Protein AF-A0A2A2HEW1-F1 (afdb_monomer_lite)

Organism: NCBI:txid1077256

Radius of gyration: 13.49 Å; chains: 1; bounding box: 33×31×33 Å

pLDDT: mean 90.62, std 12.01, range [46.0, 97.62]

Secondary structure (DSSP, 8-state):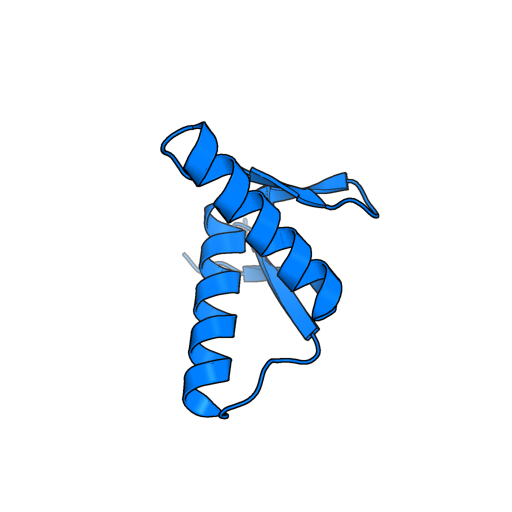
--EEEEEEEEEEHHHHHHHHHHHHHHHHHHSS--SEEE-TTT--EEEHHHHHHHHHHHHHHHHHHSS--SEEEEEEEEE---

InterPro domains:
  IPR018975 Pseudomurein-binding repeat [PF09373] (9-37)
  IPR018975 Pseudomurein-binding repeat [PF09373] (43-74)

Foldseek 3Di:
DDWDWDFQDKDFPVQLVVVVVVQVVCCVVPVDGDQWDARDPPRRTGGPVQVVVQVVVQVVVCVVPVDGDRMTTTIDTDDPPD

Structure (mmCIF, N/CA/C/O backbone):
data_AF-A0A2A2HEW1-F1
#
_entry.id   AF-A0A2A2HEW1-F1
#
loop_
_atom_site.group_PDB
_atom_site.id
_atom_site.type_symbol
_atom_site.label_atom_id
_atom_site.label_alt_id
_atom_site.label_comp_id
_atom_site.label_asym_id
_atom_site.label_entity_id
_atom_site.label_seq_id
_atom_site.pdbx_PDB_ins_code
_atom_site.Cartn_x
_atom_site.Cartn_y
_atom_site.Cartn_z
_atom_site.occupancy
_atom_site.B_iso_or_equiv
_atom_site.auth_seq_id
_atom_site.auth_comp_id
_atom_site.auth_asym_id
_atom_site.auth_atom_id
_atom_site.pdbx_PDB_model_num
ATOM 1 N N . MET A 1 1 ? -23.928 8.217 -8.431 1.00 51.09 1 MET A N 1
ATOM 2 C CA . MET A 1 1 ? -22.910 9.202 -7.995 1.00 51.09 1 MET A CA 1
ATOM 3 C C . MET A 1 1 ? -21.624 8.952 -8.773 1.00 51.09 1 MET A C 1
ATOM 5 O O . MET A 1 1 ? -21.170 7.816 -8.790 1.00 51.09 1 MET A O 1
ATOM 9 N N . LYS A 1 2 ? -21.070 9.955 -9.470 1.00 52.75 2 LYS A N 1
ATOM 10 C CA . LYS A 1 2 ? -19.762 9.825 -10.138 1.00 52.75 2 LYS A CA 1
ATOM 11 C C . LYS A 1 2 ? -18.673 10.183 -9.123 1.00 52.75 2 LYS A C 1
ATOM 13 O O . LYS A 1 2 ? -18.554 11.345 -8.748 1.00 52.75 2 LYS A O 1
ATOM 18 N N . TYR A 1 3 ? -17.911 9.198 -8.659 1.00 60.91 3 TYR A N 1
ATOM 19 C CA . TYR A 1 3 ? -16.722 9.450 -7.845 1.00 60.91 3 TYR A CA 1
ATOM 20 C C . TYR A 1 3 ? -15.578 9.866 -8.766 1.00 60.91 3 TYR A C 1
ATOM 22 O O . TYR A 1 3 ? -15.303 9.177 -9.751 1.00 60.91 3 TYR A O 1
ATOM 30 N N . LYS A 1 4 ? -14.907 10.980 -8.460 1.00 75.38 4 LYS A N 1
ATOM 31 C CA . LYS A 1 4 ? -13.632 11.306 -9.107 1.00 75.38 4 LYS A CA 1
ATOM 32 C C . LYS A 1 4 ? -12.521 10.659 -8.285 1.00 75.38 4 LYS A C 1
ATOM 34 O O . LYS A 1 4 ? -12.428 10.892 -7.079 1.00 75.38 4 LYS A O 1
ATOM 39 N N . LYS A 1 5 ? -11.713 9.816 -8.934 1.00 83.31 5 LYS A N 1
ATOM 40 C CA . LYS A 1 5 ? -10.461 9.319 -8.358 1.00 83.31 5 LYS A CA 1
ATOM 41 C C . LYS A 1 5 ? -9.416 10.417 -8.510 1.00 83.31 5 LYS A C 1
ATOM 43 O O . LYS A 1 5 ? -9.187 10.883 -9.623 1.00 83.31 5 LYS A O 1
ATOM 48 N N . GLN A 1 6 ? -8.813 10.827 -7.405 1.00 90.88 6 GLN A N 1
ATOM 49 C CA . GLN A 1 6 ? -7.656 11.714 -7.404 1.00 90.88 6 GLN A CA 1
ATOM 50 C C . GLN A 1 6 ? -6.436 10.917 -6.9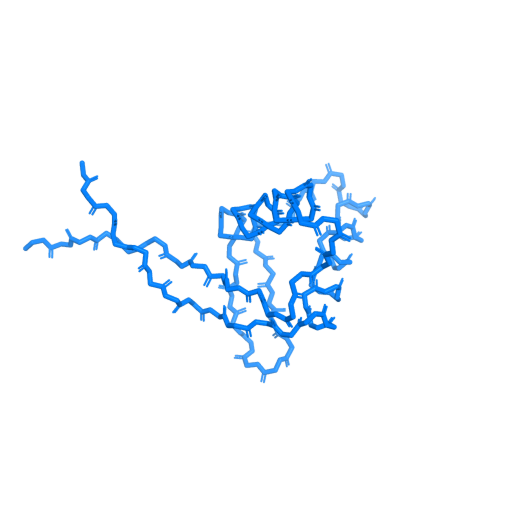54 1.00 90.88 6 GLN A C 1
ATOM 52 O O . GLN A 1 6 ? -6.551 10.064 -6.075 1.00 90.88 6 GLN A O 1
ATOM 57 N N . ILE A 1 7 ? -5.278 11.177 -7.565 1.00 93.25 7 ILE A N 1
ATOM 58 C CA . ILE A 1 7 ? -4.009 10.623 -7.090 1.00 93.25 7 ILE A CA 1
ATOM 59 C C . ILE A 1 7 ? -3.763 11.175 -5.690 1.00 93.25 7 ILE A C 1
ATOM 61 O O . ILE A 1 7 ? -3.665 12.388 -5.509 1.00 93.25 7 ILE A O 1
ATOM 65 N N . LYS A 1 8 ? -3.689 10.274 -4.714 1.00 94.69 8 LYS A N 1
ATOM 66 C CA . LYS A 1 8 ? -3.355 10.604 -3.333 1.00 94.69 8 LYS A CA 1
ATOM 67 C C . LYS A 1 8 ? -1.860 10.476 -3.090 1.00 94.69 8 LYS A C 1
ATOM 69 O O . LYS A 1 8 ? -1.265 11.345 -2.466 1.00 94.69 8 LYS A O 1
ATOM 74 N N . LYS A 1 9 ? -1.262 9.383 -3.572 1.00 95.00 9 LYS A N 1
ATOM 75 C CA . LYS A 1 9 ? 0.158 9.091 -3.373 1.00 95.00 9 LYS A CA 1
ATOM 76 C C . LYS A 1 9 ? 0.703 8.224 -4.499 1.00 95.00 9 LYS A C 1
ATOM 78 O O . LYS A 1 9 ? 0.024 7.306 -4.952 1.00 95.00 9 LYS A O 1
ATOM 83 N N . GLU A 1 10 ? 1.938 8.490 -4.901 1.00 95.88 10 GLU A N 1
ATOM 84 C CA . GLU A 1 10 ? 2.741 7.573 -5.708 1.00 95.88 10 GLU A CA 1
ATOM 85 C C . GLU A 1 10 ? 3.796 6.936 -4.808 1.00 95.88 10 GLU A C 1
ATOM 87 O O . GLU A 1 10 ? 4.452 7.635 -4.039 1.00 95.88 10 GLU A O 1
ATOM 92 N N . LEU A 1 11 ? 3.930 5.617 -4.892 1.00 94.69 11 LEU A N 1
ATOM 93 C CA . LEU A 1 11 ? 4.932 4.843 -4.173 1.00 94.69 11 LEU A CA 1
ATOM 94 C C . LEU A 1 11 ? 5.830 4.135 -5.183 1.00 94.69 11 LEU A C 1
ATOM 96 O O . LEU A 1 11 ? 5.354 3.534 -6.148 1.00 94.69 11 LEU A O 1
ATOM 100 N N . THR A 1 12 ? 7.131 4.155 -4.937 1.00 94.56 12 THR A N 1
ATOM 101 C CA . THR A 1 12 ? 8.074 3.224 -5.559 1.00 94.56 12 THR A CA 1
ATOM 102 C C . THR A 1 12 ? 7.751 1.788 -5.144 1.00 94.56 12 THR A C 1
ATOM 104 O O . THR A 1 12 ? 7.115 1.545 -4.114 1.00 94.56 12 THR A O 1
ATOM 107 N N . LYS A 1 13 ? 8.250 0.805 -5.903 1.00 92.31 13 LYS A N 1
ATOM 108 C CA . LYS A 1 13 ? 8.176 -0.618 -5.527 1.00 92.31 13 LYS A CA 1
ATOM 109 C C . LYS A 1 13 ? 8.614 -0.874 -4.074 1.00 92.31 13 LYS A C 1
ATOM 111 O O . LYS A 1 13 ? 7.945 -1.607 -3.341 1.00 92.31 13 LYS A O 1
ATOM 116 N N . THR A 1 14 ? 9.710 -0.249 -3.638 1.00 92.31 14 THR A N 1
ATOM 117 C CA . THR A 1 14 ? 10.252 -0.411 -2.279 1.00 92.31 14 THR A CA 1
ATOM 118 C C . THR A 1 14 ? 9.321 0.173 -1.221 1.00 92.31 14 THR A C 1
ATOM 120 O O . THR A 1 14 ? 9.017 -0.502 -0.237 1.00 92.31 14 THR A O 1
ATOM 123 N N . GLU A 1 15 ? 8.828 1.396 -1.425 1.00 93.75 15 GLU A N 1
ATOM 124 C CA . GLU A 1 15 ? 7.894 2.040 -0.494 1.00 93.75 15 GLU A CA 1
ATOM 125 C C . GLU A 1 15 ? 6.579 1.265 -0.404 1.00 93.75 15 GLU A C 1
ATOM 127 O O . GLU A 1 15 ? 6.064 1.045 0.691 1.00 93.75 15 GLU A O 1
ATOM 132 N N . TYR A 1 16 ? 6.071 0.776 -1.537 1.00 95.00 16 TYR A N 1
ATOM 133 C CA . TYR A 1 16 ? 4.882 -0.067 -1.576 1.00 95.00 16 TYR A CA 1
ATOM 134 C C . TYR A 1 16 ? 5.090 -1.393 -0.828 1.00 95.00 16 TYR A C 1
ATOM 136 O O . TYR A 1 16 ? 4.248 -1.802 -0.031 1.00 95.00 16 TYR A O 1
ATOM 144 N N . SER A 1 17 ? 6.244 -2.039 -1.001 1.00 93.81 17 SER A N 1
ATOM 145 C CA . SER A 1 17 ? 6.574 -3.284 -0.293 1.00 93.81 17 SER A CA 1
ATOM 146 C C . SER A 1 17 ? 6.625 -3.081 1.224 1.00 93.81 17 SER A C 1
ATOM 148 O O . SER A 1 17 ? 6.070 -3.871 1.991 1.00 93.81 17 SER A O 1
ATOM 150 N N . GLN A 1 18 ? 7.243 -1.987 1.678 1.00 93.94 18 GLN A N 1
ATOM 151 C CA . GLN A 1 18 ? 7.267 -1.617 3.095 1.00 93.94 18 GLN A CA 1
ATOM 152 C C . GLN A 1 18 ? 5.870 -1.270 3.617 1.00 93.94 18 GLN A C 1
ATOM 154 O O . GLN A 1 18 ? 5.514 -1.641 4.737 1.00 93.94 18 GLN A O 1
ATOM 159 N N . PHE A 1 19 ? 5.072 -0.581 2.805 1.00 94.94 19 PHE A N 1
ATOM 160 C CA . PHE A 1 19 ? 3.691 -0.243 3.109 1.00 94.94 19 PHE A CA 1
ATOM 161 C C . PHE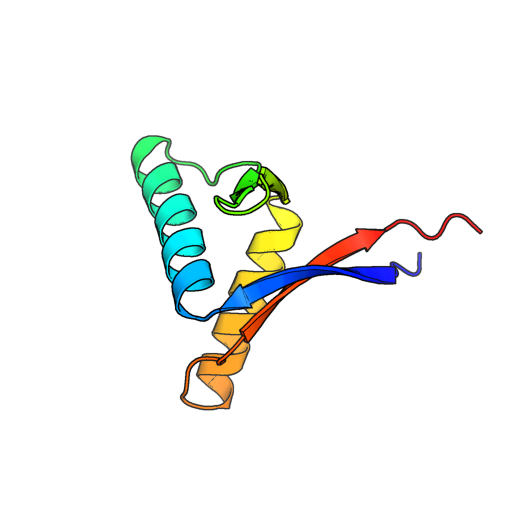 A 1 19 ? 2.845 -1.506 3.339 1.00 94.94 19 PHE A C 1
ATOM 163 O O . PHE A 1 19 ? 2.218 -1.641 4.391 1.00 94.94 19 PHE A O 1
ATOM 170 N N . VAL A 1 20 ? 2.886 -2.473 2.417 1.00 95.44 20 VAL A N 1
ATOM 171 C CA . VAL A 1 20 ? 2.152 -3.745 2.541 1.00 95.44 20 VAL A CA 1
ATOM 172 C C . VAL A 1 20 ? 2.650 -4.552 3.736 1.00 95.44 20 VAL A C 1
ATOM 174 O O . VAL A 1 20 ? 1.844 -5.096 4.492 1.00 95.44 20 VAL A O 1
ATOM 177 N N . LYS A 1 21 ? 3.967 -4.580 3.976 1.00 95.94 21 LYS A N 1
ATOM 178 C CA . LYS A 1 21 ? 4.537 -5.245 5.152 1.00 95.94 21 LYS A CA 1
ATOM 179 C C . LYS A 1 21 ? 3.961 -4.687 6.457 1.00 95.94 21 LYS A C 1
ATOM 181 O O . LYS A 1 21 ? 3.543 -5.469 7.302 1.00 95.94 21 LYS A O 1
ATOM 186 N N . LYS A 1 22 ? 3.848 -3.360 6.598 1.00 95.31 22 LYS A N 1
ATOM 187 C CA . LYS A 1 22 ? 3.227 -2.729 7.781 1.00 95.31 22 LYS A CA 1
ATOM 188 C C . LYS A 1 22 ? 1.776 -3.158 7.977 1.00 95.31 22 LYS A C 1
ATOM 190 O O . LYS A 1 22 ? 1.363 -3.409 9.105 1.00 95.31 22 LYS A O 1
ATOM 195 N N . VAL A 1 23 ? 1.010 -3.252 6.890 1.00 96.38 23 VAL A N 1
ATOM 196 C CA . VAL A 1 23 ? -0.381 -3.725 6.928 1.00 96.38 23 VAL A CA 1
ATOM 197 C C . VAL A 1 23 ? -0.451 -5.170 7.433 1.00 96.38 23 VAL A C 1
ATOM 199 O O . VAL A 1 23 ? -1.248 -5.473 8.322 1.00 96.38 23 VAL A O 1
ATOM 202 N N . ILE A 1 24 ? 0.408 -6.050 6.910 1.00 96.88 24 ILE A N 1
ATOM 203 C CA . ILE A 1 24 ? 0.477 -7.463 7.308 1.00 96.88 24 ILE A CA 1
ATOM 204 C C . ILE A 1 24 ? 0.914 -7.605 8.768 1.00 96.88 24 ILE A C 1
ATOM 206 O O . ILE A 1 24 ? 0.286 -8.349 9.521 1.00 96.88 24 ILE A O 1
ATOM 210 N N . ASP A 1 25 ? 1.961 -6.891 9.178 1.00 97.19 25 ASP A N 1
ATOM 211 C CA . ASP A 1 25 ? 2.488 -6.940 10.542 1.00 97.19 25 ASP A CA 1
ATOM 212 C C . ASP A 1 25 ? 1.446 -6.433 11.550 1.00 97.19 25 ASP A C 1
ATOM 214 O O . ASP A 1 25 ? 1.215 -7.080 12.574 1.00 97.19 25 ASP A O 1
ATOM 218 N N . TYR A 1 26 ? 0.726 -5.352 11.224 1.00 97.00 26 TYR A N 1
ATOM 219 C CA . TYR A 1 26 ? -0.395 -4.876 12.035 1.00 97.00 26 TYR A CA 1
ATOM 220 C C . TYR A 1 26 ? -1.495 -5.937 12.152 1.00 97.00 26 TYR A C 1
ATOM 222 O O . TYR A 1 26 ? -1.972 -6.208 13.256 1.00 97.00 26 TYR A O 1
ATOM 230 N N . ASN A 1 27 ? -1.885 -6.566 11.038 1.00 96.94 27 ASN A N 1
ATOM 231 C CA . ASN A 1 27 ? -2.920 -7.597 11.037 1.00 96.94 27 ASN A CA 1
ATOM 232 C C . ASN A 1 27 ? -2.521 -8.819 11.875 1.00 96.94 27 ASN A C 1
ATOM 234 O O . ASN A 1 27 ? -3.334 -9.326 12.642 1.00 96.94 27 ASN A O 1
ATOM 238 N N . ARG A 1 28 ? -1.258 -9.254 11.790 1.00 97.56 28 ARG A N 1
ATOM 239 C CA . ARG A 1 28 ? -0.724 -10.351 12.612 1.00 97.56 28 ARG A CA 1
ATOM 240 C C . ARG A 1 28 ? -0.784 -10.044 14.108 1.00 97.56 28 ARG A C 1
ATOM 242 O O . ARG A 1 28 ? -1.079 -10.941 14.886 1.00 97.56 28 ARG A O 1
ATOM 249 N N . GLN A 1 29 ? -0.519 -8.799 14.503 1.00 97.50 29 GLN A N 1
ATOM 250 C CA . GLN A 1 29 ? -0.520 -8.387 15.910 1.00 97.50 29 GLN A CA 1
ATOM 251 C C . GLN A 1 29 ? -1.929 -8.152 16.472 1.00 97.50 29 GLN A C 1
ATOM 253 O O . GLN A 1 29 ? -2.170 -8.419 17.644 1.00 97.50 29 GLN A O 1
ATOM 258 N N . ASN A 1 30 ? -2.856 -7.643 15.655 1.00 97.31 30 ASN A N 1
ATOM 259 C CA . ASN A 1 30 ? -4.160 -7.156 16.123 1.00 97.31 30 ASN A CA 1
ATOM 260 C C . ASN A 1 30 ? -5.346 -8.039 15.697 1.00 97.31 30 ASN A C 1
ATOM 262 O O . ASN A 1 30 ? -6.475 -7.772 16.104 1.00 97.31 30 ASN A O 1
ATOM 266 N N . GLY A 1 31 ? -5.125 -9.038 14.836 1.00 97.31 31 GLY A N 1
ATOM 267 C CA . GLY A 1 31 ? -6.177 -9.891 14.269 1.00 97.31 31 GLY A CA 1
ATOM 268 C C . GLY A 1 31 ? -7.122 -9.170 13.300 1.00 97.31 31 GLY A C 1
ATOM 269 O O . GLY A 1 31 ? -8.161 -9.714 12.930 1.00 97.31 31 GLY A O 1
ATOM 270 N N . LYS A 1 32 ? -6.796 -7.932 12.911 1.00 96.44 32 LYS A N 1
ATOM 271 C CA . LYS A 1 32 ? -7.578 -7.118 11.977 1.00 96.44 32 LYS A CA 1
ATOM 272 C C . LYS A 1 32 ? -6.689 -6.179 11.175 1.00 96.44 32 LYS A C 1
ATOM 274 O O . LYS A 1 32 ? -5.664 -5.702 11.658 1.00 96.44 32 LYS A O 1
ATOM 279 N N . MET A 1 33 ? -7.145 -5.842 9.974 1.00 96.31 33 MET A N 1
ATOM 280 C CA . MET A 1 33 ? -6.503 -4.847 9.115 1.00 96.31 33 MET A CA 1
ATOM 281 C C . MET A 1 33 ? -6.592 -3.437 9.734 1.00 96.31 33 MET A C 1
ATOM 283 O O . MET A 1 33 ? -7.626 -3.107 10.321 1.00 96.31 33 MET A O 1
ATOM 287 N N . PRO A 1 34 ? -5.561 -2.590 9.581 1.00 96.94 34 PRO A N 1
ATOM 288 C CA . PRO A 1 34 ? -5.554 -1.231 10.119 1.00 96.94 34 PRO A CA 1
ATOM 289 C C . PRO A 1 34 ? -6.547 -0.327 9.379 1.00 96.94 34 PRO A C 1
ATOM 291 O O . PRO A 1 34 ? -6.644 -0.374 8.157 1.00 96.94 34 PRO A O 1
ATOM 294 N N . GLU A 1 35 ? -7.255 0.556 10.081 1.00 97.62 35 GLU A N 1
ATOM 295 C CA . GLU A 1 35 ? -8.199 1.490 9.434 1.00 97.62 35 GLU A CA 1
ATOM 296 C C . GLU A 1 35 ? -7.497 2.511 8.525 1.00 97.62 35 GLU A C 1
ATOM 298 O O . GLU A 1 35 ? -8.079 3.018 7.563 1.00 97.62 35 GLU A O 1
ATOM 303 N N . TYR A 1 36 ? -6.226 2.795 8.807 1.00 96.50 36 TYR A N 1
ATOM 304 C CA . TYR A 1 36 ? -5.353 3.595 7.963 1.00 96.50 36 TYR A CA 1
ATOM 305 C C . TYR A 1 36 ? -3.882 3.271 8.235 1.00 96.50 36 TYR A C 1
ATOM 307 O O . TYR A 1 36 ? -3.531 2.761 9.298 1.00 96.50 36 TYR A O 1
ATOM 315 N N . ILE A 1 37 ? -3.018 3.634 7.293 1.00 95.44 37 ILE A N 1
ATOM 316 C CA . ILE A 1 37 ? -1.560 3.624 7.425 1.00 95.44 37 ILE A CA 1
ATOM 317 C C . ILE A 1 37 ? -1.035 5.033 7.153 1.00 95.44 37 ILE A C 1
ATOM 319 O O . ILE A 1 37 ? -1.582 5.754 6.322 1.00 95.44 37 ILE A O 1
ATOM 323 N N . ILE A 1 38 ? 0.022 5.421 7.863 1.00 93.62 38 ILE A N 1
ATOM 324 C CA . ILE A 1 38 ? 0.741 6.680 7.652 1.00 93.62 38 ILE A CA 1
ATOM 325 C C . ILE A 1 38 ? 2.038 6.374 6.889 1.00 93.62 38 ILE A C 1
ATOM 327 O O . ILE A 1 38 ? 2.805 5.487 7.288 1.00 93.62 38 ILE A O 1
ATOM 331 N N . THR A 1 39 ? 2.265 7.067 5.774 1.00 88.81 39 THR A N 1
ATOM 332 C CA . THR A 1 39 ? 3.519 7.006 5.004 1.00 88.81 39 THR A CA 1
ATOM 333 C C . THR A 1 39 ? 4.660 7.677 5.773 1.00 88.81 39 THR A C 1
ATOM 335 O O . THR A 1 39 ? 4.440 8.573 6.580 1.00 88.81 39 THR A O 1
ATOM 338 N N . GLN A 1 40 ? 5.893 7.205 5.582 1.00 81.69 40 GLN A N 1
ATOM 339 C CA . GLN A 1 40 ? 7.042 7.673 6.374 1.00 81.69 40 GLN A CA 1
ATOM 340 C C . GLN A 1 40 ? 7.620 9.009 5.911 1.00 81.69 40 GLN A C 1
ATOM 342 O O . GLN A 1 40 ? 8.256 9.694 6.703 1.00 81.69 40 GLN A O 1
ATOM 347 N N . ASP A 1 41 ? 7.440 9.347 4.644 1.00 85.25 41 ASP A N 1
ATOM 348 C CA . ASP A 1 41 ? 8.095 10.468 3.984 1.00 85.25 41 ASP A CA 1
ATOM 349 C C . ASP A 1 41 ? 7.342 11.789 4.179 1.00 85.25 41 ASP A C 1
ATOM 351 O O . ASP A 1 41 ? 7.961 12.818 4.434 1.00 85.25 41 ASP A O 1
ATOM 355 N N . ASP A 1 42 ? 6.010 11.765 4.118 1.00 89.69 42 ASP A N 1
ATOM 356 C CA . ASP A 1 42 ? 5.169 12.968 4.195 1.00 89.69 42 ASP A CA 1
ATOM 357 C C . ASP A 1 42 ? 4.014 12.867 5.204 1.00 89.69 42 ASP A C 1
ATOM 359 O O . ASP A 1 42 ? 3.162 13.751 5.268 1.00 89.69 42 ASP A O 1
ATOM 363 N N . ASN A 1 43 ? 3.976 11.803 6.012 1.00 90.81 43 ASN A N 1
ATOM 364 C CA . ASN A 1 43 ? 2.893 11.517 6.957 1.00 90.81 43 ASN A CA 1
ATOM 365 C C . ASN A 1 43 ? 1.489 11.469 6.314 1.00 90.81 43 ASN A C 1
ATOM 367 O O . ASN A 1 43 ? 0.478 11.682 6.993 1.00 90.81 43 ASN A O 1
ATOM 371 N N . THR A 1 44 ? 1.394 11.157 5.019 1.00 93.88 44 THR A N 1
ATOM 372 C CA . THR A 1 44 ? 0.113 10.993 4.332 1.00 93.88 44 THR A CA 1
ATOM 373 C C . THR A 1 44 ? -0.670 9.824 4.922 1.00 93.88 44 THR A C 1
ATOM 375 O O . THR A 1 44 ? -0.211 8.681 4.999 1.00 93.88 44 THR A O 1
ATOM 378 N N . LYS A 1 45 ? -1.911 10.114 5.324 1.00 95.56 45 LYS A N 1
ATOM 379 C CA . LYS A 1 45 ? -2.848 9.129 5.861 1.00 95.56 45 LYS A CA 1
ATOM 380 C C . LYS A 1 45 ? -3.581 8.421 4.726 1.00 95.56 45 LYS A C 1
ATOM 382 O O . LYS A 1 45 ? -4.414 9.028 4.054 1.00 95.56 45 LYS A O 1
ATOM 387 N N . ILE A 1 46 ? -3.308 7.133 4.551 1.00 96.00 46 ILE A N 1
ATOM 388 C CA . ILE A 1 46 ? -3.953 6.272 3.557 1.00 96.00 46 ILE A CA 1
ATOM 389 C C . ILE A 1 46 ? -4.959 5.371 4.267 1.00 96.00 46 ILE A C 1
ATOM 391 O O . ILE A 1 46 ? -4.585 4.561 5.115 1.00 96.00 46 ILE A O 1
ATOM 395 N N . TYR A 1 47 ? -6.235 5.509 3.929 1.00 96.62 47 TYR A N 1
ATOM 396 C CA . TYR A 1 47 ? -7.329 4.761 4.537 1.00 96.62 47 TYR A CA 1
ATOM 397 C C . TYR A 1 47 ? -7.459 3.355 3.953 1.00 96.62 47 TYR A C 1
ATOM 399 O O . TYR A 1 47 ? -7.016 3.069 2.841 1.00 96.62 47 TYR A O 1
ATOM 407 N N . LYS A 1 48 ? -8.116 2.473 4.709 1.00 96.12 48 LYS A N 1
ATOM 408 C CA . LYS A 1 48 ? -8.332 1.067 4.353 1.00 96.12 48 LYS A CA 1
ATOM 409 C C . LYS A 1 48 ? -8.893 0.833 2.965 1.00 96.12 48 LYS A C 1
ATOM 411 O O . LYS A 1 48 ? -8.344 0.040 2.213 1.00 96.12 48 LYS A O 1
ATOM 416 N N . ASN A 1 49 ? -9.946 1.546 2.601 1.00 95.06 49 ASN A N 1
ATOM 417 C CA . ASN A 1 49 ? -10.528 1.459 1.265 1.00 95.06 49 ASN A CA 1
ATOM 418 C C . ASN A 1 49 ? -9.549 1.872 0.150 1.00 95.06 49 ASN A C 1
ATOM 420 O O . ASN A 1 49 ? -9.611 1.322 -0.939 1.00 95.06 49 ASN A O 1
ATOM 424 N N . GLU A 1 50 ? -8.653 2.826 0.400 1.00 95.69 50 GLU A N 1
ATOM 425 C CA . GLU A 1 50 ? -7.697 3.319 -0.597 1.00 95.69 50 GLU A CA 1
ATOM 426 C C . GLU A 1 50 ? -6.547 2.332 -0.802 1.00 95.69 50 GLU A C 1
ATOM 428 O O . GLU A 1 50 ? -6.163 2.051 -1.938 1.00 95.69 50 GLU A O 1
ATOM 433 N N . TYR A 1 51 ? -6.003 1.784 0.289 1.00 95.75 51 TYR A N 1
ATOM 434 C CA . TYR A 1 51 ? -4.897 0.842 0.174 1.00 95.75 51 TYR A CA 1
ATOM 435 C C . TYR A 1 51 ? -5.337 -0.556 -0.249 1.00 95.75 51 TYR A C 1
ATOM 437 O O . TYR A 1 51 ? -4.558 -1.246 -0.899 1.00 95.75 51 TYR A O 1
ATOM 445 N N . VAL A 1 52 ? -6.554 -0.991 0.099 1.00 96.31 52 VAL A N 1
ATOM 446 C CA . VAL A 1 52 ? -7.096 -2.266 -0.394 1.00 96.31 52 VAL A CA 1
ATOM 447 C C . VAL A 1 52 ? -7.258 -2.189 -1.908 1.00 96.31 52 VAL A C 1
ATOM 449 O O . VAL A 1 52 ? -6.716 -3.045 -2.600 1.00 96.31 52 VAL A O 1
ATOM 452 N N . ASP A 1 53 ? -7.867 -1.112 -2.422 1.00 95.88 53 ASP A N 1
ATOM 453 C CA . ASP A 1 53 ? -7.972 -0.868 -3.866 1.00 95.88 53 ASP A CA 1
ATOM 454 C C . ASP A 1 53 ? -6.571 -0.878 -4.524 1.00 95.88 53 ASP A C 1
ATOM 456 O O . ASP A 1 53 ? -6.383 -1.447 -5.600 1.00 95.88 53 ASP A O 1
ATOM 460 N N . ALA A 1 54 ? -5.559 -0.264 -3.897 1.00 95.94 54 ALA A N 1
ATOM 461 C CA . ALA A 1 54 ? -4.189 -0.273 -4.418 1.00 95.94 54 ALA A CA 1
ATOM 462 C C . ALA A 1 54 ? -3.575 -1.684 -4.451 1.00 95.94 54 ALA A C 1
ATOM 464 O O . ALA A 1 54 ? -2.990 -2.062 -5.466 1.00 95.94 54 ALA A O 1
ATOM 465 N N . ILE A 1 55 ? -3.748 -2.474 -3.385 1.00 96.69 55 ILE A N 1
ATOM 466 C CA . ILE A 1 55 ? -3.253 -3.855 -3.306 1.00 96.69 55 ILE A CA 1
ATOM 467 C C . ILE A 1 55 ? -3.905 -4.738 -4.367 1.00 96.69 55 ILE A C 1
ATOM 469 O O . ILE A 1 55 ? -3.211 -5.483 -5.058 1.00 96.69 55 ILE A O 1
ATOM 473 N N . GLU A 1 56 ? -5.218 -4.625 -4.545 1.00 96.81 56 GLU A N 1
ATOM 474 C CA . GLU A 1 56 ? -5.948 -5.358 -5.579 1.00 96.81 56 GLU A CA 1
ATOM 475 C C . GLU A 1 56 ? -5.450 -5.009 -6.985 1.00 96.81 56 GLU A C 1
ATOM 477 O O . GLU A 1 56 ? -5.203 -5.907 -7.791 1.00 96.81 56 GLU A O 1
ATOM 482 N N . ASN A 1 57 ? -5.230 -3.721 -7.273 1.00 95.25 57 ASN A N 1
ATOM 483 C CA . ASN A 1 57 ? -4.711 -3.283 -8.571 1.00 95.25 57 ASN A CA 1
ATOM 484 C C . ASN A 1 57 ? -3.294 -3.807 -8.840 1.00 95.25 57 ASN A C 1
ATOM 486 O O . ASN A 1 57 ? -3.004 -4.221 -9.961 1.00 95.25 57 ASN A O 1
ATOM 490 N N . VAL A 1 58 ? -2.419 -3.817 -7.829 1.00 96.69 58 VAL A N 1
ATOM 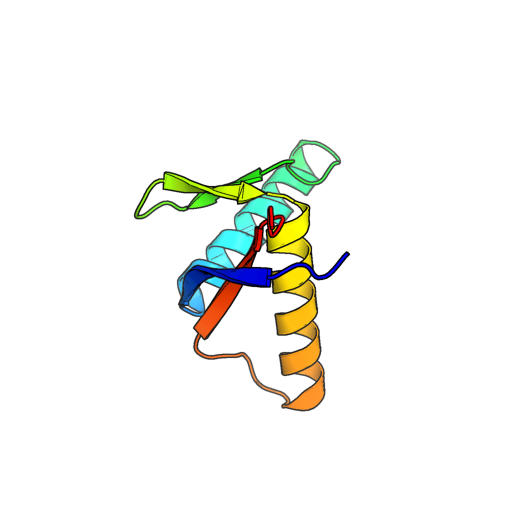491 C CA . VAL A 1 58 ? -1.062 -4.369 -7.968 1.00 96.69 58 VAL A CA 1
ATOM 492 C C . VAL A 1 58 ? -1.105 -5.877 -8.186 1.00 96.69 58 VAL A C 1
ATOM 494 O O . VAL A 1 58 ? -0.434 -6.374 -9.086 1.00 96.69 58 VAL A O 1
ATOM 497 N N . ASN A 1 59 ? -1.924 -6.605 -7.425 1.00 96.56 59 ASN A N 1
ATOM 498 C CA . ASN A 1 59 ? -2.079 -8.048 -7.605 1.00 96.56 59 ASN A CA 1
ATOM 499 C C . ASN A 1 59 ? -2.591 -8.378 -9.010 1.00 96.56 59 ASN A C 1
ATOM 501 O O . ASN A 1 59 ? -2.053 -9.265 -9.668 1.00 96.56 59 ASN A O 1
ATOM 505 N N . LYS A 1 60 ? -3.586 -7.630 -9.497 1.00 97.38 60 LYS A N 1
ATOM 506 C CA . LYS A 1 60 ? -4.092 -7.772 -10.863 1.00 97.38 60 LYS A CA 1
ATOM 507 C C . LYS A 1 60 ? -2.999 -7.509 -11.901 1.00 97.38 60 LYS A C 1
ATOM 509 O O . LYS A 1 60 ? -2.830 -8.310 -12.811 1.00 97.38 60 LYS A O 1
ATOM 514 N N . PHE A 1 61 ? -2.221 -6.440 -11.730 1.00 96.50 61 PHE A N 1
ATOM 515 C CA . PHE A 1 61 ? -1.104 -6.129 -12.620 1.00 96.50 61 PHE A CA 1
ATOM 516 C C . PHE A 1 61 ? -0.073 -7.265 -12.673 1.00 96.50 61 PHE A C 1
ATOM 518 O O . PHE A 1 61 ? 0.346 -7.644 -13.765 1.00 96.50 61 PHE A O 1
ATOM 525 N N . ILE A 1 62 ? 0.304 -7.823 -11.516 1.00 95.94 62 ILE A N 1
ATOM 526 C CA . ILE A 1 62 ? 1.257 -8.940 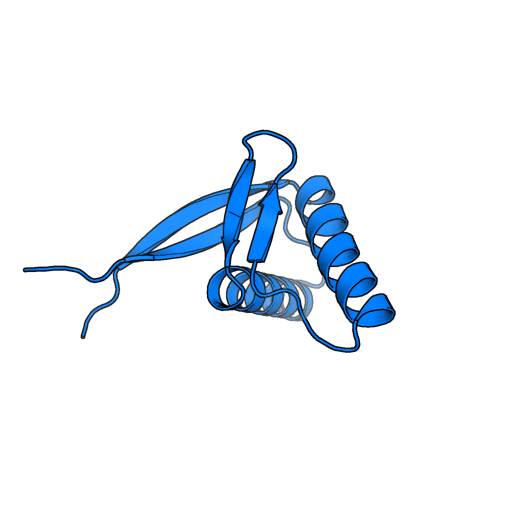-11.424 1.00 95.94 62 ILE A CA 1
ATOM 527 C C . ILE A 1 62 ? 0.719 -10.166 -12.164 1.00 95.94 62 ILE A C 1
ATOM 529 O O . ILE A 1 62 ? 1.440 -10.750 -12.965 1.00 95.94 62 ILE A O 1
ATOM 533 N N . LEU A 1 63 ? -0.551 -10.522 -11.945 1.00 97.00 63 LEU A N 1
ATOM 534 C CA . LEU A 1 63 ? -1.187 -11.660 -12.616 1.00 97.00 63 LEU A CA 1
ATOM 535 C C . LEU A 1 63 ? -1.253 -11.490 -14.141 1.00 97.00 63 LEU A C 1
ATOM 537 O O . LEU A 1 63 ? -1.128 -12.470 -14.867 1.00 97.00 63 LEU A O 1
ATOM 541 N N . GLU A 1 64 ? -1.456 -10.265 -14.630 1.00 97.50 64 GLU A N 1
ATOM 542 C CA . GLU A 1 64 ? -1.595 -9.978 -16.064 1.00 97.50 64 GLU A CA 1
ATOM 543 C C . GLU A 1 64 ? -0.255 -9.838 -16.799 1.00 97.50 64 GLU A C 1
ATOM 545 O O . GLU A 1 64 ? -0.198 -10.070 -18.005 1.00 97.50 64 GLU A O 1
ATOM 550 N N . ASN A 1 65 ? 0.812 -9.432 -16.104 1.00 96.12 65 ASN A N 1
ATOM 551 C CA . ASN A 1 65 ? 2.078 -9.043 -16.738 1.00 96.12 65 ASN A CA 1
ATOM 552 C C . ASN A 1 65 ? 3.281 -9.894 -16.307 1.00 96.12 65 ASN A C 1
ATOM 554 O O . ASN A 1 65 ? 4.377 -9.655 -16.811 1.00 96.12 65 ASN A O 1
ATOM 558 N N . ASP A 1 66 ? 3.101 -10.818 -15.357 1.00 94.44 66 ASP A N 1
ATOM 559 C CA . ASP A 1 66 ? 4.158 -11.654 -14.761 1.00 94.44 66 ASP A CA 1
ATOM 560 C C . ASP A 1 66 ? 5.364 -10.840 -14.240 1.00 94.44 66 ASP A C 1
ATOM 562 O O . ASP A 1 66 ? 6.518 -11.265 -14.244 1.00 94.44 66 ASP A O 1
ATOM 566 N N . ARG A 1 67 ? 5.100 -9.598 -13.814 1.00 92.38 67 ARG A N 1
ATOM 567 C CA . ARG A 1 67 ? 6.094 -8.680 -13.249 1.00 92.38 67 ARG A CA 1
ATOM 568 C C . ARG A 1 67 ? 5.452 -7.706 -12.275 1.00 92.38 67 ARG A C 1
ATOM 570 O O . ARG A 1 67 ? 4.273 -7.375 -12.376 1.00 92.38 67 ARG A O 1
ATOM 577 N N . GLU A 1 68 ? 6.259 -7.178 -11.366 1.00 91.31 68 GLU A N 1
ATOM 578 C CA . GLU A 1 68 ? 5.823 -6.118 -10.459 1.00 91.31 68 GLU A CA 1
ATOM 579 C C . GLU A 1 68 ? 5.770 -4.744 -11.153 1.00 91.31 68 GLU A C 1
ATOM 581 O O . GLU A 1 68 ? 6.576 -4.468 -12.052 1.00 91.31 68 GLU A O 1
ATOM 586 N N . PRO A 1 69 ? 4.849 -3.853 -10.741 1.00 93.06 69 PRO A N 1
ATOM 587 C CA . PRO A 1 69 ? 4.832 -2.480 -11.222 1.00 93.06 69 PRO A CA 1
ATOM 588 C C . PRO A 1 69 ? 6.015 -1.686 -10.645 1.00 93.06 69 PRO A C 1
ATOM 590 O O . PRO A 1 69 ? 6.366 -1.821 -9.474 1.00 93.06 69 PRO A O 1
ATOM 593 N N . GLU A 1 70 ? 6.614 -0.812 -11.455 1.00 92.88 70 GLU A N 1
ATOM 594 C CA . GLU A 1 70 ? 7.714 0.060 -11.005 1.00 92.88 70 GLU A CA 1
ATOM 595 C C . GLU A 1 70 ? 7.234 1.145 -10.032 1.00 92.88 70 GLU A C 1
ATOM 597 O O . GLU A 1 70 ? 7.956 1.550 -9.116 1.00 92.88 70 GLU A O 1
ATOM 602 N N . LYS A 1 71 ? 5.990 1.594 -10.228 1.00 94.94 71 LYS A N 1
ATOM 603 C CA . LYS A 1 71 ? 5.303 2.581 -9.401 1.00 94.94 71 LYS A CA 1
ATOM 604 C C . LYS A 1 71 ? 3.885 2.125 -9.102 1.00 94.94 71 LYS A C 1
ATOM 606 O O . LYS A 1 71 ? 3.198 1.593 -9.972 1.00 94.94 71 LYS A O 1
ATOM 611 N N . VAL A 1 72 ? 3.433 2.402 -7.888 1.00 95.69 72 VAL A N 1
ATOM 612 C CA . VAL A 1 72 ? 2.071 2.135 -7.433 1.00 95.69 72 VAL A CA 1
ATOM 613 C C . VAL A 1 72 ? 1.39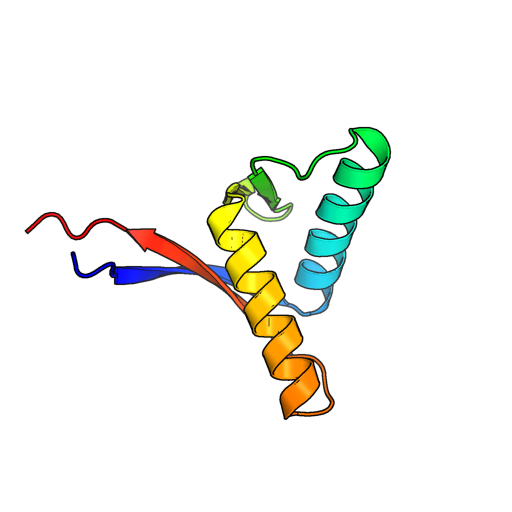3 3.454 -7.107 1.00 95.69 72 VAL A C 1
ATOM 615 O O . VAL A 1 72 ? 1.905 4.249 -6.323 1.00 95.69 72 VAL A O 1
ATOM 618 N N . VAL A 1 73 ? 0.225 3.679 -7.704 1.00 95.75 73 VAL A N 1
ATOM 619 C CA . VAL A 1 73 ? -0.579 4.879 -7.468 1.00 95.75 73 VAL A CA 1
ATOM 620 C C . VAL A 1 73 ? -1.734 4.531 -6.540 1.00 95.75 73 VAL A C 1
ATOM 622 O O . VAL A 1 73 ? -2.547 3.655 -6.838 1.00 95.75 73 VAL A O 1
ATOM 625 N N . ILE A 1 74 ? -1.819 5.241 -5.421 1.00 95.31 74 ILE A N 1
ATOM 626 C CA . ILE A 1 74 ? -2.921 5.158 -4.468 1.00 95.31 74 ILE A CA 1
ATOM 627 C C . ILE A 1 74 ? -3.867 6.317 -4.747 1.00 95.31 74 ILE A C 1
ATOM 629 O O . ILE A 1 74 ? -3.448 7.474 -4.827 1.00 95.31 74 ILE A O 1
ATOM 633 N N . TYR A 1 75 ? -5.152 6.003 -4.885 1.00 94.56 75 TYR A N 1
ATOM 634 C CA . TYR A 1 75 ? -6.187 6.977 -5.210 1.00 94.56 75 TYR A CA 1
ATOM 635 C C . TYR A 1 75 ? -7.079 7.251 -4.003 1.00 94.56 75 TYR A C 1
ATOM 637 O O . TYR A 1 75 ? -7.486 6.322 -3.310 1.00 94.56 75 TYR A O 1
ATOM 645 N N . GLU A 1 76 ? -7.459 8.512 -3.813 1.00 92.69 76 GLU A N 1
ATOM 646 C CA . GLU A 1 76 ? -8.563 8.885 -2.929 1.00 92.69 76 GLU A CA 1
ATOM 647 C C . GLU A 1 76 ? -9.862 9.050 -3.723 1.00 92.69 76 GLU A C 1
ATOM 649 O O . GLU A 1 76 ? -9.874 9.496 -4.878 1.00 92.69 76 GLU A O 1
ATOM 654 N N . LYS A 1 77 ? -10.982 8.683 -3.094 1.00 85.31 77 LYS A N 1
ATOM 655 C CA . LYS A 1 77 ? -12.326 8.910 -3.639 1.00 85.31 77 LYS A CA 1
ATOM 656 C C . LYS A 1 77 ? -12.817 10.255 -3.114 1.00 85.31 77 LYS A C 1
ATOM 658 O O . LYS A 1 77 ? -13.189 10.353 -1.948 1.00 85.31 77 LYS A O 1
ATOM 663 N N . LYS A 1 78 ? -12.857 11.283 -3.968 1.00 74.12 78 LYS A N 1
ATOM 664 C CA . LYS A 1 78 ? -13.528 12.546 -3.634 1.00 74.12 78 LYS A CA 1
ATOM 665 C C . LYS A 1 78 ? -14.964 12.534 -4.134 1.00 74.12 78 LYS A C 1
ATOM 667 O O . LYS A 1 78 ? -15.240 12.225 -5.298 1.00 74.12 78 LYS A O 1
ATOM 672 N N . ASN A 1 79 ? -15.881 12.893 -3.238 1.00 60.62 79 ASN A N 1
ATOM 673 C CA . ASN A 1 79 ? -17.244 13.231 -3.619 1.00 60.62 79 ASN A CA 1
ATOM 674 C C . ASN A 1 79 ? -17.176 14.491 -4.485 1.00 60.62 79 ASN A C 1
ATOM 676 O O . ASN A 1 79 ? -16.670 15.521 -4.048 1.00 60.62 79 ASN A O 1
ATOM 680 N N . SER A 1 80 ? -17.643 14.396 -5.729 1.00 53.84 80 SER A N 1
ATOM 681 C CA . SER A 1 80 ? -17.857 15.579 -6.554 1.00 53.84 80 SER A CA 1
ATOM 682 C C . SER A 1 80 ? -19.111 16.264 -6.024 1.00 53.84 80 SER A C 1
ATOM 684 O O . SER A 1 80 ? -20.217 15.872 -6.390 1.00 53.84 80 SER A O 1
ATOM 686 N N . THR A 1 81 ? -18.954 17.236 -5.131 1.00 54.28 81 THR A N 1
ATOM 687 C CA . THR A 1 81 ? -20.024 18.197 -4.853 1.00 54.28 81 THR A CA 1
ATOM 688 C C . THR A 1 81 ? -20.165 19.039 -6.120 1.00 54.28 81 THR A C 1
ATOM 690 O O . THR A 1 81 ? -19.196 19.677 -6.534 1.00 54.28 81 THR A O 1
ATOM 693 N N . LEU A 1 82 ? -21.297 18.885 -6.813 1.00 46.00 82 LEU A N 1
ATOM 694 C CA . LEU A 1 82 ? -21.699 19.749 -7.926 1.00 46.00 82 LEU A CA 1
ATOM 695 C C . LEU A 1 82 ? -21.988 21.156 -7.406 1.00 46.00 82 LEU A C 1
ATOM 697 O O . LEU A 1 82 ? -22.520 21.243 -6.275 1.00 46.00 82 LEU A O 1
#

Sequence (82 aa):
MKYKKQIKKELTKTEYSQFVKKVIDYNRQNGKMPEYIITQDDNTKIYKNEYVDAIENVNKFILENDREPEKVVIYEKKNSTL